Protein AF-A0A842QST0-F1 (afdb_monomer_lite)

Sequence (107 aa):
MSEDIKFPHAVVVNRNLLAILMDALVENGTLSEETRDKIIDEALSIEAKENALNMSSGEDFVKEVFNKGDQLGLTASAPPAKPVCPGCGVEVKLDQKFCTNCGQKLI

pLDDT: mean 77.37, std 15.83, range [39.38, 96.5]

Radius of gyration: 22.51 Å; chains: 1; bounding box: 54×27×58 Å

Secondary structure (DSSP, 8-state):
------HHHHHHHHHHHHHHHHHHHHHTTSS-HHHHHHHHHHHHH----TTTT--SSHHHHHHHHHHHHHHTTTT-PPPP---B-TTT--B--TT-SB-TTT--B--

Structure (mmCIF, N/CA/C/O backbone):
data_AF-A0A842QST0-F1
#
_entry.id   AF-A0A842QST0-F1
#
loop_
_atom_site.group_PDB
_atom_site.id
_atom_site.type_symbol
_atom_site.label_atom_id
_atom_site.label_alt_id
_atom_site.label_comp_id
_atom_site.label_asym_id
_atom_site.label_entity_id
_atom_site.label_seq_id
_atom_site.pdbx_PDB_ins_code
_atom_site.Cartn_x
_atom_site.Cartn_y
_atom_site.Cartn_z
_atom_site.occupancy
_atom_site.B_iso_or_equiv
_atom_site.auth_seq_id
_atom_site.auth_comp_id
_atom_site.auth_asym_id
_atom_site.auth_atom_id
_atom_site.pdbx_PDB_model_num
ATOM 1 N N . MET A 1 1 ? 2.203 8.681 -35.179 1.00 39.38 1 MET A N 1
ATOM 2 C CA . MET A 1 1 ? 3.629 8.730 -34.807 1.00 39.38 1 MET A CA 1
ATOM 3 C C . MET A 1 1 ? 3.659 8.903 -33.302 1.00 39.38 1 MET A C 1
ATOM 5 O O . MET A 1 1 ? 3.489 10.013 -32.826 1.00 39.38 1 MET A O 1
ATOM 9 N N . SER A 1 2 ? 3.660 7.793 -32.567 1.00 44.50 2 SER A N 1
ATOM 10 C CA . SER A 1 2 ? 3.725 7.789 -31.105 1.00 44.50 2 SER A CA 1
ATOM 11 C C . SER A 1 2 ? 5.162 8.101 -30.719 1.00 44.50 2 SER A C 1
ATOM 13 O O . SER A 1 2 ? 6.046 7.294 -30.987 1.00 44.50 2 SER A O 1
ATOM 15 N N . GLU A 1 3 ? 5.393 9.304 -30.205 1.00 48.00 3 GLU A N 1
ATOM 16 C CA . GLU A 1 3 ? 6.716 9.749 -29.785 1.00 48.00 3 GLU A CA 1
ATOM 17 C C . GLU A 1 3 ? 7.230 8.825 -28.682 1.00 48.00 3 GLU A C 1
ATOM 19 O O . GLU A 1 3 ? 6.627 8.707 -27.614 1.00 48.00 3 GLU A O 1
ATOM 24 N N . ASP A 1 4 ? 8.332 8.143 -28.986 1.00 49.31 4 ASP A N 1
ATOM 25 C CA . ASP A 1 4 ? 9.106 7.340 -28.057 1.00 49.31 4 ASP A CA 1
ATOM 26 C C . ASP A 1 4 ? 9.443 8.190 -26.828 1.00 49.31 4 ASP A C 1
ATOM 28 O O . ASP A 1 4 ? 10.334 9.048 -26.858 1.00 49.31 4 ASP A O 1
ATOM 32 N N . ILE A 1 5 ? 8.708 7.968 -25.735 1.00 47.53 5 ILE A N 1
ATOM 33 C CA . ILE A 1 5 ? 9.035 8.517 -24.422 1.00 47.53 5 ILE A CA 1
ATOM 34 C C . ILE A 1 5 ? 10.401 7.938 -24.072 1.00 47.53 5 ILE A C 1
ATOM 36 O O . ILE A 1 5 ? 10.527 6.787 -23.658 1.00 47.53 5 ILE A O 1
ATOM 40 N N . LYS A 1 6 ? 11.445 8.734 -24.314 1.00 47.38 6 LYS A N 1
ATOM 41 C CA . LYS A 1 6 ? 12.834 8.372 -24.051 1.00 47.38 6 LYS A CA 1
ATOM 42 C C . LYS A 1 6 ? 12.916 7.899 -22.603 1.00 47.38 6 LYS A C 1
ATOM 44 O O . LYS A 1 6 ? 12.756 8.705 -21.690 1.00 47.38 6 LYS A O 1
ATOM 49 N N . PHE A 1 7 ? 13.191 6.607 -22.428 1.00 51.28 7 PHE A N 1
ATOM 50 C CA . PHE A 1 7 ? 13.492 5.8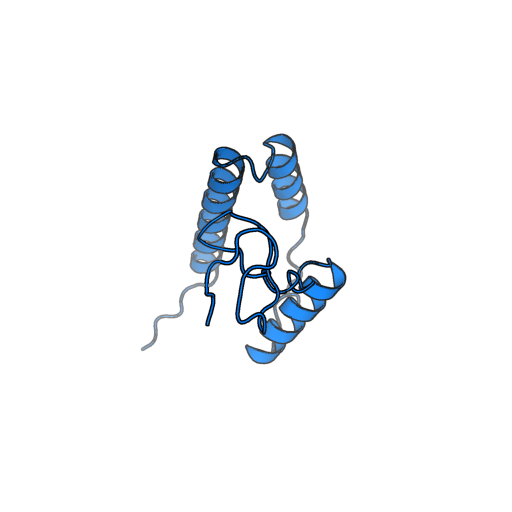99 -21.177 1.00 51.28 7 PHE A CA 1
ATOM 51 C C . PHE A 1 7 ? 14.035 6.782 -20.026 1.00 51.28 7 PHE A C 1
ATOM 53 O O . PHE A 1 7 ? 13.498 6.700 -18.921 1.00 51.28 7 PHE A O 1
ATOM 60 N N . PRO A 1 8 ? 15.022 7.682 -20.239 1.00 55.19 8 PRO A N 1
ATOM 61 C CA . PRO A 1 8 ? 15.511 8.582 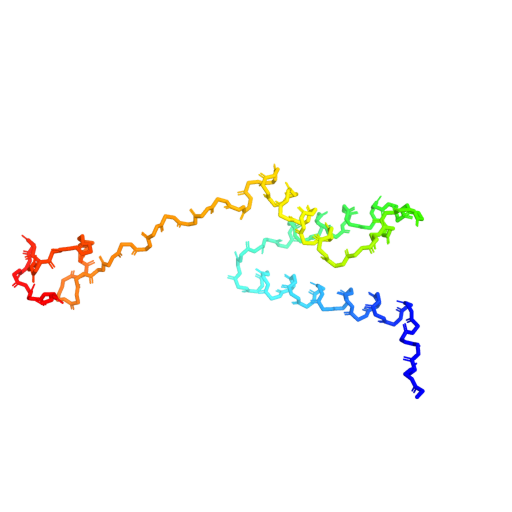-19.190 1.00 55.19 8 PRO A CA 1
ATOM 62 C C . PRO A 1 8 ? 14.457 9.509 -18.563 1.00 55.19 8 PRO A C 1
ATOM 64 O O . PRO A 1 8 ? 14.524 9.759 -17.365 1.00 55.19 8 PRO A O 1
ATOM 67 N N . HIS A 1 9 ? 13.473 10.015 -19.312 1.00 51.62 9 HIS A N 1
ATOM 68 C CA . HIS A 1 9 ? 12.482 10.946 -18.761 1.00 51.62 9 HIS A CA 1
ATOM 69 C C . HIS A 1 9 ? 11.481 10.237 -17.839 1.00 51.62 9 HIS A C 1
ATOM 71 O O . HIS A 1 9 ? 11.213 10.721 -16.745 1.00 51.62 9 HIS A O 1
ATOM 77 N N . ALA A 1 10 ? 10.999 9.052 -18.227 1.00 56.81 10 ALA A N 1
ATOM 78 C CA . ALA A 1 10 ? 10.110 8.244 -17.389 1.00 56.81 10 ALA A CA 1
ATOM 79 C C . ALA A 1 10 ? 10.799 7.802 -16.086 1.00 56.81 10 ALA A C 1
ATOM 81 O O . ALA A 1 10 ? 10.200 7.866 -15.016 1.00 56.81 10 ALA A O 1
ATOM 82 N N . VAL A 1 11 ? 12.083 7.433 -16.151 1.00 63.09 11 VAL A N 1
ATOM 83 C CA . VAL A 1 11 ? 12.878 7.084 -14.961 1.00 63.09 11 VAL A CA 1
ATOM 84 C C . VAL A 1 11 ? 13.047 8.285 -14.025 1.00 63.09 11 VAL A C 1
ATOM 86 O O . VAL A 1 11 ? 12.885 8.140 -12.814 1.00 63.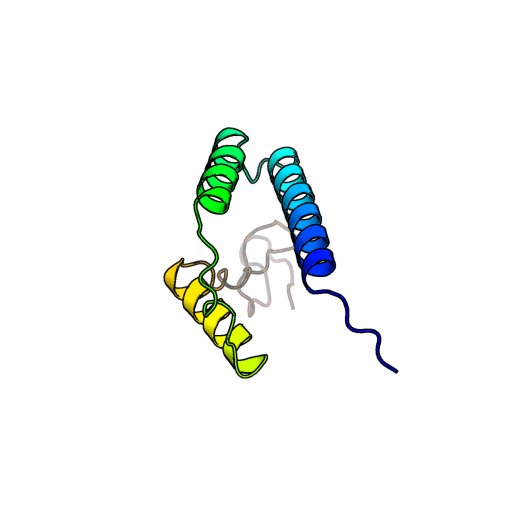09 11 VAL A O 1
ATOM 89 N N . VAL A 1 12 ? 13.330 9.476 -14.563 1.00 60.09 12 VAL A N 1
ATOM 90 C CA . VAL A 1 12 ? 13.469 10.708 -13.766 1.00 60.09 12 VAL A CA 1
ATOM 91 C C . VAL A 1 12 ? 12.140 11.112 -13.124 1.00 60.09 12 VAL A C 1
ATOM 93 O O . VAL A 1 12 ? 12.108 11.422 -11.935 1.00 60.09 12 VAL A O 1
ATOM 96 N N . VAL A 1 13 ? 11.034 11.058 -13.871 1.00 63.91 13 VAL A N 1
ATOM 97 C CA . VAL A 1 13 ? 9.694 11.366 -13.344 1.00 63.91 13 VAL A CA 1
ATOM 98 C C . VAL A 1 13 ? 9.302 10.380 -12.242 1.00 63.91 13 VAL A C 1
ATOM 100 O O . VAL A 1 13 ? 8.849 10.808 -11.183 1.00 63.91 13 VAL A O 1
ATOM 103 N N . ASN A 1 14 ? 9.553 9.083 -12.438 1.00 74.69 14 ASN A N 1
ATOM 104 C CA . ASN A 1 14 ? 9.262 8.064 -11.431 1.00 74.69 14 ASN A CA 1
ATOM 105 C C . ASN A 1 14 ? 10.096 8.260 -10.158 1.00 74.69 14 ASN A C 1
ATOM 107 O O . ASN A 1 14 ? 9.566 8.115 -9.060 1.00 74.69 14 ASN A O 1
ATOM 111 N N . ARG A 1 15 ? 11.372 8.657 -10.277 1.00 76.81 15 ARG A N 1
ATOM 112 C CA . ARG A 1 15 ? 12.209 8.999 -9.113 1.00 76.81 15 ARG A CA 1
ATOM 113 C C . ARG A 1 15 ? 11.661 10.195 -8.335 1.00 76.81 15 ARG A C 1
ATOM 115 O O . ARG A 1 15 ? 11.567 10.120 -7.115 1.00 76.81 15 ARG A O 1
ATOM 122 N N . ASN A 1 16 ? 11.264 11.263 -9.026 1.00 76.56 16 ASN A N 1
ATOM 123 C CA . ASN A 1 16 ? 10.705 12.450 -8.373 1.00 76.56 16 ASN A CA 1
ATOM 124 C C . ASN A 1 16 ? 9.385 12.137 -7.660 1.00 76.56 16 ASN A C 1
ATOM 126 O O . ASN A 1 16 ? 9.163 12.599 -6.545 1.00 76.56 16 ASN A O 1
ATOM 130 N N . LEU A 1 17 ? 8.522 11.327 -8.281 1.00 83.81 17 LEU A N 1
ATOM 131 C CA . LEU A 1 17 ? 7.245 10.939 -7.689 1.00 83.81 17 LEU A CA 1
ATOM 132 C C . LEU A 1 17 ? 7.437 10.093 -6.422 1.00 83.81 17 LEU A C 1
ATOM 134 O O . LEU A 1 17 ? 6.743 10.305 -5.431 1.00 83.81 17 LEU A O 1
ATOM 138 N N . LEU A 1 18 ? 8.403 9.169 -6.441 1.00 86.38 18 LEU A N 1
ATOM 139 C CA . LEU A 1 18 ? 8.757 8.367 -5.271 1.00 86.38 18 LEU A CA 1
ATOM 140 C C . LEU A 1 18 ? 9.318 9.230 -4.136 1.00 86.38 18 LEU A C 1
ATOM 142 O O . LEU A 1 18 ? 8.918 9.028 -2.996 1.00 86.38 18 LEU A O 1
ATOM 146 N N . ALA A 1 19 ? 10.170 10.216 -4.434 1.00 84.38 19 ALA A N 1
ATOM 147 C CA . ALA A 1 19 ? 10.680 11.143 -3.421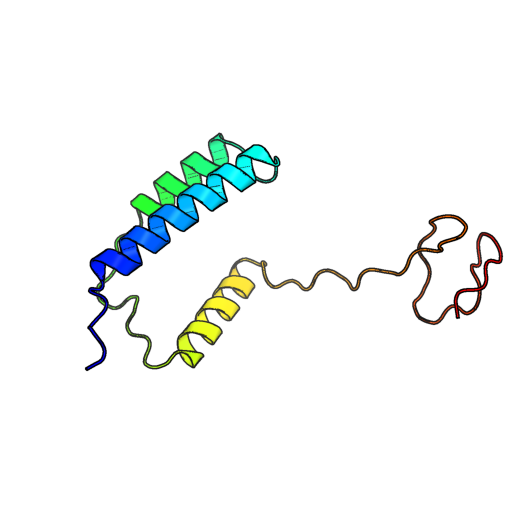 1.00 84.38 19 ALA A CA 1
ATOM 148 C C . ALA A 1 19 ? 9.543 11.921 -2.733 1.00 84.38 19 ALA A C 1
ATOM 150 O O . ALA A 1 19 ? 9.450 11.915 -1.510 1.00 84.38 19 ALA A O 1
ATOM 151 N N . ILE A 1 20 ? 8.615 12.485 -3.517 1.00 88.88 20 ILE A N 1
ATOM 152 C CA . ILE A 1 20 ? 7.441 13.205 -2.991 1.00 88.88 20 ILE A CA 1
ATOM 153 C C . ILE A 1 20 ? 6.578 12.291 -2.110 1.00 88.88 20 ILE A C 1
ATOM 155 O O . ILE A 1 20 ? 6.109 12.706 -1.052 1.00 88.88 20 ILE A O 1
ATOM 159 N N . LEU A 1 21 ? 6.363 11.041 -2.532 1.00 90.00 21 LEU A N 1
ATOM 160 C CA . LEU A 1 21 ? 5.614 10.069 -1.739 1.00 90.00 21 LEU A CA 1
ATOM 161 C C . LEU A 1 21 ? 6.314 9.774 -0.407 1.00 90.00 21 LEU A C 1
ATOM 163 O O . LEU A 1 21 ? 5.652 9.734 0.626 1.00 90.00 21 LEU A O 1
ATOM 167 N N . MET A 1 22 ? 7.633 9.568 -0.420 1.00 89.75 22 MET A N 1
ATOM 168 C CA . MET A 1 22 ? 8.401 9.300 0.797 1.00 89.75 22 MET A CA 1
ATOM 169 C C . MET A 1 22 ? 8.332 10.470 1.780 1.00 89.75 22 MET A C 1
ATOM 171 O O . MET A 1 22 ? 8.125 10.231 2.968 1.00 89.75 22 MET A O 1
ATOM 175 N N . ASP A 1 23 ? 8.423 11.709 1.296 1.00 91.38 23 ASP A N 1
ATOM 176 C CA . ASP A 1 23 ? 8.275 12.902 2.134 1.00 91.38 23 ASP A CA 1
ATOM 177 C C . ASP A 1 23 ? 6.872 12.983 2.753 1.00 91.38 23 ASP A C 1
ATOM 179 O O . ASP A 1 23 ? 6.741 13.148 3.965 1.00 91.38 23 ASP A O 1
ATOM 183 N N . ALA A 1 24 ? 5.816 12.740 1.969 1.00 92.19 24 ALA A N 1
ATOM 184 C CA . ALA A 1 24 ? 4.441 12.728 2.477 1.00 92.19 24 ALA A CA 1
ATOM 185 C C . ALA A 1 24 ? 4.197 11.637 3.543 1.00 92.19 24 ALA A C 1
ATOM 187 O O . ALA A 1 24 ? 3.423 11.837 4.483 1.00 92.19 24 ALA A O 1
ATOM 188 N N . LEU A 1 25 ? 4.851 10.475 3.417 1.00 91.19 25 LEU A N 1
ATOM 189 C CA . LEU A 1 25 ? 4.795 9.403 4.419 1.00 91.19 25 LEU A CA 1
ATOM 190 C C . LEU A 1 25 ? 5.554 9.753 5.705 1.00 91.19 25 LEU A C 1
ATOM 192 O O . LEU A 1 25 ? 5.193 9.262 6.774 1.00 91.19 25 LEU A O 1
ATOM 196 N N . VAL A 1 26 ? 6.589 10.590 5.623 1.00 92.56 26 VAL A N 1
ATOM 197 C CA . VAL A 1 26 ? 7.258 11.130 6.812 1.00 92.56 26 VAL A CA 1
ATOM 198 C C . VAL A 1 26 ? 6.374 12.171 7.492 1.00 92.56 26 VAL A C 1
ATOM 200 O O . VAL A 1 26 ? 6.149 12.094 8.698 1.00 92.56 26 VAL A O 1
ATOM 203 N N . GLU A 1 27 ? 5.802 13.098 6.722 1.00 93.81 27 GLU A N 1
ATOM 204 C CA . GLU A 1 27 ? 4.925 14.153 7.242 1.00 93.81 27 GLU A CA 1
ATOM 205 C C . GLU A 1 27 ? 3.691 13.601 7.969 1.00 93.81 27 GLU A C 1
ATOM 207 O O . GLU A 1 27 ? 3.275 14.148 8.990 1.00 93.81 27 GLU A O 1
ATOM 212 N N . ASN A 1 28 ? 3.111 12.500 7.479 1.00 92.56 28 ASN A N 1
ATOM 213 C CA . ASN A 1 28 ? 1.953 11.865 8.115 1.00 92.56 28 ASN A CA 1
ATOM 214 C C . ASN A 1 28 ? 2.319 10.886 9.253 1.00 92.56 28 ASN A C 1
ATOM 216 O O . ASN A 1 28 ? 1.424 10.292 9.856 1.00 92.56 28 ASN A O 1
ATOM 220 N N . GLY A 1 29 ? 3.615 10.713 9.544 1.00 87.81 29 GLY A N 1
ATOM 221 C CA . GLY A 1 29 ? 4.130 9.854 10.612 1.00 87.81 29 GLY A CA 1
ATOM 222 C C . GLY A 1 29 ? 4.146 8.352 10.305 1.00 87.81 29 GLY A C 1
ATOM 223 O O . GLY A 1 29 ? 4.441 7.563 11.202 1.00 87.81 29 GLY A O 1
ATOM 224 N N . THR A 1 30 ? 3.846 7.933 9.072 1.00 91.25 30 THR A N 1
ATOM 225 C CA . THR A 1 30 ? 3.914 6.517 8.658 1.00 91.25 30 THR A CA 1
ATOM 226 C C . THR A 1 30 ? 5.359 6.028 8.558 1.00 91.25 30 THR A C 1
ATOM 228 O O . THR A 1 30 ? 5.637 4.859 8.823 1.00 91.25 30 THR A O 1
ATOM 231 N N . LEU A 1 31 ? 6.287 6.913 8.186 1.00 91.00 31 LEU A N 1
ATOM 232 C CA . LEU A 1 31 ? 7.707 6.617 8.014 1.00 91.00 31 LEU A CA 1
ATOM 233 C C . LEU A 1 31 ? 8.552 7.552 8.891 1.00 91.00 31 LEU A C 1
ATOM 235 O O . LEU A 1 31 ? 8.295 8.748 8.942 1.00 91.00 31 LEU A O 1
ATOM 239 N N . SER A 1 32 ? 9.581 7.041 9.573 1.00 93.25 32 SER A N 1
ATOM 240 C CA . SER A 1 32 ? 10.543 7.918 10.259 1.00 93.25 32 SER A CA 1
ATOM 241 C C . SER A 1 32 ? 11.581 8.467 9.278 1.00 93.25 32 SER A C 1
ATOM 243 O O . SER A 1 32 ? 11.920 7.797 8.301 1.00 93.25 32 SER A O 1
ATOM 245 N N . GLU A 1 33 ? 12.142 9.647 9.564 1.00 91.94 33 GLU A N 1
ATOM 246 C CA . GLU A 1 33 ? 13.229 10.233 8.759 1.00 91.94 33 GLU A CA 1
ATOM 247 C C . GLU A 1 33 ? 14.418 9.270 8.611 1.00 91.94 33 GLU A C 1
ATOM 249 O O . GLU A 1 33 ? 14.905 9.054 7.507 1.00 91.94 33 GLU A O 1
ATOM 254 N N . GLU A 1 34 ? 14.809 8.594 9.697 1.00 91.69 34 GLU A N 1
ATOM 255 C CA . GLU A 1 34 ? 15.884 7.593 9.674 1.00 91.69 34 GLU A CA 1
ATOM 256 C C . GLU A 1 34 ? 15.559 6.412 8.741 1.00 91.69 34 GLU A C 1
ATOM 258 O O . GLU A 1 34 ? 16.437 5.888 8.057 1.00 91.69 34 GLU A O 1
ATOM 263 N N . THR A 1 35 ? 14.294 5.979 8.696 1.00 88.94 35 THR A N 1
ATOM 264 C CA . THR A 1 35 ? 13.873 4.871 7.824 1.00 88.94 35 THR A CA 1
ATOM 265 C C . THR A 1 35 ? 13.826 5.312 6.365 1.00 88.94 35 THR A C 1
ATOM 267 O O . THR A 1 35 ? 14.266 4.561 5.498 1.00 88.94 35 THR A O 1
ATOM 270 N N . ARG A 1 36 ? 13.354 6.535 6.082 1.00 90.38 36 ARG A N 1
ATOM 271 C CA . ARG A 1 36 ? 13.413 7.134 4.739 1.00 90.38 36 ARG A CA 1
ATOM 272 C C . ARG A 1 36 ? 14.847 7.138 4.218 1.00 90.38 36 ARG A C 1
ATOM 274 O O . ARG A 1 36 ? 15.085 6.656 3.113 1.00 90.38 36 ARG A O 1
ATOM 281 N N . ASP A 1 37 ? 15.786 7.634 5.017 1.00 89.94 37 ASP A N 1
ATOM 282 C CA . ASP A 1 37 ? 17.180 7.785 4.599 1.00 89.94 37 ASP A CA 1
ATOM 283 C C . ASP A 1 37 ? 17.839 6.418 4.340 1.00 89.94 37 ASP A C 1
ATOM 285 O O . ASP A 1 37 ? 18.534 6.253 3.338 1.00 89.94 37 ASP A O 1
ATOM 289 N N . LYS A 1 38 ? 17.534 5.400 5.162 1.00 88.50 38 LYS A N 1
ATOM 290 C CA . LYS A 1 38 ? 17.963 4.007 4.920 1.00 88.50 38 LYS A CA 1
ATOM 291 C C . LYS A 1 38 ? 17.404 3.432 3.618 1.00 88.50 38 LYS A C 1
ATOM 293 O O . LYS A 1 38 ? 18.149 2.807 2.872 1.00 88.50 38 LYS A O 1
ATOM 298 N N . ILE A 1 39 ? 16.117 3.649 3.331 1.00 85.69 39 ILE A N 1
ATOM 299 C CA . ILE A 1 39 ? 15.492 3.171 2.085 1.00 85.69 39 ILE A CA 1
ATOM 300 C C . ILE A 1 39 ? 16.147 3.835 0.866 1.00 85.69 39 ILE A C 1
ATOM 302 O O . ILE A 1 39 ? 16.373 3.168 -0.142 1.00 85.69 39 ILE A O 1
ATOM 306 N N . ILE A 1 40 ? 16.464 5.133 0.942 1.00 84.56 40 ILE A N 1
ATOM 307 C CA . ILE A 1 40 ? 17.143 5.852 -0.145 1.00 84.56 40 ILE A CA 1
ATOM 308 C C . ILE A 1 40 ? 18.553 5.290 -0.369 1.00 84.56 40 ILE A C 1
ATOM 310 O O . ILE A 1 40 ? 18.919 5.028 -1.514 1.00 84.56 40 ILE A O 1
ATOM 314 N N . ASP A 1 41 ? 19.326 5.084 0.698 1.00 83.56 41 ASP A N 1
ATOM 315 C CA . ASP A 1 41 ? 20.687 4.536 0.624 1.00 83.56 41 ASP A CA 1
ATOM 316 C C . ASP A 1 41 ? 20.709 3.117 0.030 1.00 83.56 41 ASP A C 1
ATOM 318 O O . ASP A 1 41 ? 21.476 2.821 -0.895 1.00 83.56 41 ASP A O 1
ATOM 322 N N . GLU A 1 42 ? 19.786 2.259 0.475 1.00 83.06 42 GLU A N 1
ATOM 323 C CA . GLU A 1 42 ? 19.600 0.923 -0.087 1.00 83.06 42 GLU A CA 1
ATOM 324 C C . GLU A 1 42 ? 19.203 0.995 -1.569 1.00 83.06 42 GLU A C 1
ATOM 326 O O . GLU A 1 42 ? 19.800 0.312 -2.399 1.00 83.06 42 GLU A O 1
ATOM 331 N N . ALA A 1 43 ? 18.268 1.878 -1.941 1.00 79.00 43 ALA A N 1
ATOM 332 C CA . ALA A 1 43 ? 17.831 2.041 -3.326 1.00 79.00 43 ALA A CA 1
ATOM 333 C C . ALA A 1 43 ? 18.941 2.551 -4.262 1.00 79.00 43 ALA A C 1
ATOM 335 O O . ALA A 1 43 ? 19.000 2.138 -5.422 1.00 79.00 43 ALA A O 1
ATOM 336 N N . LEU A 1 44 ? 19.825 3.433 -3.785 1.00 78.62 44 LEU A N 1
ATOM 337 C CA . LEU A 1 44 ? 20.983 3.916 -4.548 1.00 78.62 44 LEU A CA 1
ATOM 338 C C . LEU A 1 44 ? 22.063 2.841 -4.717 1.00 78.62 44 LEU A C 1
ATOM 340 O O . LEU A 1 44 ? 22.793 2.870 -5.708 1.00 78.62 44 LEU A O 1
ATOM 344 N N . SER A 1 45 ? 22.132 1.893 -3.784 1.00 76.19 45 SER A N 1
ATOM 345 C CA . SER A 1 45 ? 23.071 0.767 -3.807 1.00 76.19 45 SER A CA 1
ATOM 346 C C . SER A 1 45 ? 22.623 -0.380 -4.722 1.00 76.19 45 SER A C 1
ATOM 348 O O . SER A 1 45 ? 23.398 -1.299 -4.993 1.00 76.19 45 SER A O 1
ATOM 350 N N . ILE A 1 46 ? 21.384 -0.349 -5.224 1.00 73.75 46 ILE A N 1
ATOM 351 C CA . ILE A 1 46 ? 20.886 -1.337 -6.183 1.00 73.75 46 ILE A CA 1
ATOM 352 C C . ILE A 1 46 ? 21.420 -1.006 -7.579 1.00 73.75 46 ILE A C 1
ATOM 354 O O . ILE A 1 46 ? 20.958 -0.085 -8.254 1.00 73.75 46 ILE A O 1
ATOM 358 N N . GLU A 1 47 ? 22.364 -1.817 -8.054 1.00 60.00 47 GLU A N 1
ATOM 359 C CA . GLU A 1 47 ? 22.800 -1.773 -9.447 1.00 60.00 47 GLU A CA 1
ATOM 360 C C . GLU A 1 47 ? 21.682 -2.274 -10.373 1.00 60.00 47 GLU A C 1
ATOM 362 O O . GLU A 1 47 ? 21.194 -3.405 -10.258 1.00 60.00 47 GLU A O 1
ATOM 367 N N . ALA A 1 48 ? 21.279 -1.430 -11.325 1.00 55.84 48 ALA A N 1
ATOM 368 C CA . ALA A 1 48 ? 20.338 -1.808 -12.367 1.00 55.84 48 ALA A CA 1
ATOM 369 C C . ALA A 1 48 ? 21.006 -2.824 -13.305 1.00 55.84 48 ALA A C 1
ATOM 371 O O . ALA A 1 48 ? 21.794 -2.463 -14.177 1.00 55.84 48 ALA A O 1
ATOM 372 N N . LYS A 1 49 ? 20.707 -4.113 -13.128 1.00 56.38 49 LYS A N 1
ATOM 373 C CA . LYS A 1 49 ? 21.153 -5.147 -14.070 1.00 56.38 49 LYS A CA 1
ATOM 374 C C . LYS A 1 49 ? 20.437 -4.916 -15.405 1.00 56.38 49 LYS A C 1
ATOM 376 O O . LYS A 1 49 ? 19.214 -4.821 -15.416 1.00 56.38 49 LYS A O 1
ATOM 381 N N . GLU A 1 50 ? 21.172 -4.875 -16.518 1.00 50.00 50 GLU A N 1
ATOM 382 C CA . GLU A 1 50 ? 20.643 -4.656 -17.885 1.00 50.00 50 GLU A CA 1
ATOM 383 C C . GLU A 1 50 ? 19.448 -5.565 -18.243 1.00 50.00 50 GLU A C 1
ATOM 385 O O . GLU A 1 50 ? 18.564 -5.161 -18.993 1.00 50.00 50 GLU A O 1
ATOM 390 N N . ASN A 1 51 ? 19.366 -6.757 -17.641 1.00 51.03 51 ASN A N 1
ATOM 391 C CA . ASN A 1 51 ? 18.279 -7.718 -17.851 1.00 51.03 51 ASN A CA 1
ATOM 392 C C . ASN A 1 51 ? 17.172 -7.691 -16.779 1.00 51.03 51 ASN A C 1
ATOM 394 O O . ASN A 1 51 ? 16.258 -8.507 -16.847 1.00 51.03 51 ASN A O 1
ATOM 398 N N . ALA A 1 52 ? 17.218 -6.789 -15.792 1.00 49.69 52 ALA A N 1
ATOM 399 C CA . ALA A 1 52 ? 16.219 -6.724 -14.716 1.00 49.69 52 ALA A CA 1
ATOM 400 C C . ALA A 1 52 ? 14.842 -6.216 -15.181 1.00 49.69 52 ALA A C 1
ATOM 402 O O . ALA A 1 52 ? 13.867 -6.347 -14.453 1.00 49.69 52 ALA A O 1
ATOM 403 N N . LEU A 1 53 ? 14.758 -5.645 -16.386 1.00 49.50 53 LEU A N 1
ATOM 404 C CA . LEU A 1 53 ? 13.513 -5.182 -17.006 1.00 49.50 53 LEU A CA 1
ATOM 405 C C . LEU A 1 53 ? 13.250 -5.870 -18.355 1.00 49.50 53 LEU A C 1
ATOM 407 O O . LEU A 1 53 ? 12.548 -5.316 -19.198 1.00 49.50 53 LEU A O 1
ATOM 411 N N . ASN A 1 54 ? 13.790 -7.073 -18.588 1.00 49.56 54 ASN A N 1
ATOM 412 C CA . ASN A 1 54 ? 13.297 -7.895 -19.692 1.00 49.56 54 ASN A CA 1
ATOM 413 C C . ASN A 1 54 ? 12.025 -8.616 -19.242 1.00 49.56 54 ASN A C 1
ATOM 415 O O . ASN A 1 54 ? 12.061 -9.778 -18.842 1.00 49.56 54 ASN A O 1
ATOM 419 N N . MET A 1 55 ? 10.905 -7.901 -19.274 1.00 52.41 55 MET A N 1
ATOM 420 C CA . MET A 1 55 ? 9.598 -8.502 -19.059 1.00 52.41 55 MET A CA 1
ATOM 421 C C . MET A 1 55 ? 8.878 -8.553 -20.396 1.00 52.41 55 MET A C 1
ATOM 423 O O . MET A 1 55 ? 8.536 -7.527 -20.980 1.00 52.41 55 MET A O 1
ATOM 427 N N . SER A 1 56 ? 8.676 -9.772 -20.888 1.00 55.91 56 SER A N 1
ATOM 428 C CA . SER A 1 56 ? 8.039 -10.085 -22.168 1.00 55.91 56 SER A CA 1
ATOM 429 C C . SER A 1 56 ? 6.605 -9.565 -22.295 1.00 55.91 56 SER A C 1
ATOM 431 O O . SER A 1 56 ? 6.084 -9.497 -23.408 1.00 55.91 56 SER A O 1
ATOM 433 N N . SER A 1 57 ? 5.953 -9.200 -21.184 1.00 65.62 57 SER A N 1
ATOM 434 C CA . SER A 1 57 ? 4.594 -8.661 -21.165 1.00 65.62 57 SER A CA 1
ATOM 435 C C . SER A 1 57 ? 4.257 -7.944 -19.846 1.00 65.62 57 SER A C 1
ATOM 437 O O . SER A 1 57 ? 4.873 -8.192 -18.808 1.00 65.62 57 SER A O 1
ATOM 439 N N . GLY A 1 58 ? 3.227 -7.088 -19.862 1.00 67.06 58 GLY A N 1
ATOM 440 C CA . GLY A 1 58 ? 2.691 -6.460 -18.645 1.00 67.06 58 GLY A CA 1
ATOM 441 C C . GLY A 1 58 ? 2.085 -7.459 -17.648 1.00 67.06 58 GLY A C 1
ATOM 442 O O . GLY A 1 58 ? 2.062 -7.185 -16.452 1.00 67.06 58 GLY A O 1
ATOM 443 N N . GLU A 1 59 ? 1.647 -8.635 -18.106 1.00 73.12 59 GLU A N 1
ATOM 444 C CA . GLU A 1 59 ? 1.148 -9.696 -17.221 1.00 73.12 59 GLU A CA 1
ATOM 445 C C . GLU A 1 59 ? 2.260 -10.304 -16.368 1.00 73.12 59 GLU A C 1
ATOM 447 O O . GLU A 1 59 ? 2.047 -10.596 -15.190 1.00 73.12 59 GLU A O 1
ATOM 452 N N . ASP A 1 60 ? 3.448 -10.479 -16.947 1.00 70.94 60 ASP A N 1
ATOM 453 C CA . ASP A 1 60 ? 4.602 -11.009 -16.224 1.00 70.94 60 ASP A CA 1
ATOM 454 C C . ASP A 1 60 ? 5.031 -10.027 -15.130 1.00 70.94 60 ASP A C 1
ATOM 456 O O . ASP A 1 60 ? 5.289 -10.446 -14.002 1.00 70.94 60 ASP A O 1
ATOM 460 N N . PHE A 1 61 ? 5.008 -8.719 -15.426 1.00 73.38 61 PHE A N 1
ATOM 461 C CA . PHE A 1 61 ? 5.291 -7.662 -14.447 1.00 73.38 61 PHE A CA 1
ATOM 462 C C . PHE A 1 61 ? 4.328 -7.712 -13.270 1.00 73.38 61 PHE A C 1
ATOM 464 O O . PHE A 1 61 ? 4.752 -7.717 -12.116 1.00 73.38 61 PHE A O 1
ATOM 471 N N . VAL A 1 62 ? 3.031 -7.824 -13.553 1.00 77.75 62 VAL A N 1
ATOM 472 C CA . VAL A 1 62 ? 2.012 -7.942 -12.509 1.00 77.75 62 VAL A CA 1
ATOM 473 C C . VAL A 1 62 ? 2.271 -9.177 -11.638 1.00 77.75 62 VAL A C 1
ATOM 475 O O . VAL A 1 62 ? 2.294 -9.058 -10.414 1.00 77.75 62 VAL A O 1
ATOM 478 N N . LYS A 1 63 ? 2.536 -10.346 -12.236 1.00 79.56 63 LYS A N 1
ATOM 479 C CA . LYS A 1 63 ? 2.835 -11.580 -11.487 1.00 79.56 63 LYS A CA 1
ATOM 480 C C . LYS A 1 63 ? 4.081 -11.442 -10.614 1.00 79.56 63 LYS A C 1
ATOM 482 O O . LYS A 1 63 ? 4.066 -11.883 -9.469 1.00 79.56 63 LYS A O 1
ATOM 487 N N . GLU A 1 64 ? 5.148 -10.839 -11.129 1.00 78.19 64 GLU A N 1
ATOM 488 C CA . GLU A 1 64 ? 6.383 -10.646 -10.369 1.00 78.19 64 GLU A CA 1
ATOM 489 C C . GLU A 1 64 ? 6.185 -9.686 -9.191 1.00 78.19 64 GLU A C 1
ATOM 491 O O . GLU A 1 64 ? 6.618 -9.990 -8.079 1.00 78.19 64 GLU A O 1
ATOM 496 N N . VAL A 1 65 ? 5.466 -8.577 -9.398 1.00 81.31 65 VAL A N 1
ATOM 497 C CA . VAL A 1 65 ? 5.121 -7.627 -8.330 1.00 81.31 65 VAL A CA 1
ATOM 498 C C . VAL A 1 65 ? 4.315 -8.311 -7.228 1.00 81.31 65 VAL A C 1
ATOM 500 O O . VAL A 1 65 ? 4.648 -8.151 -6.055 1.00 81.31 65 VAL A O 1
ATOM 503 N N . PHE A 1 66 ? 3.302 -9.108 -7.581 1.00 80.62 66 PHE A N 1
ATOM 504 C CA . PHE A 1 66 ? 2.509 -9.846 -6.595 1.00 80.62 66 PHE A CA 1
ATOM 505 C C . PHE A 1 66 ? 3.339 -10.889 -5.847 1.00 80.62 66 PHE A C 1
ATOM 507 O O . PHE A 1 66 ? 3.328 -10.891 -4.621 1.00 80.62 66 PHE A O 1
ATOM 514 N N . ASN A 1 67 ? 4.134 -11.698 -6.553 1.00 82.12 67 ASN A N 1
ATOM 515 C CA . ASN A 1 67 ? 5.017 -12.681 -5.920 1.00 82.12 67 ASN A CA 1
ATOM 516 C C . ASN A 1 67 ? 6.008 -12.021 -4.953 1.00 82.12 67 ASN A C 1
ATOM 518 O O . ASN A 1 67 ? 6.299 -12.558 -3.885 1.00 82.12 67 ASN A O 1
ATOM 522 N N . LYS A 1 68 ? 6.541 -10.850 -5.313 1.00 78.88 68 LYS A N 1
ATOM 523 C CA . LYS A 1 68 ? 7.456 -10.104 -4.449 1.00 78.88 68 LYS A CA 1
ATOM 524 C C . LYS A 1 68 ? 6.726 -9.480 -3.262 1.00 78.88 68 LYS A C 1
ATOM 526 O O . LYS A 1 68 ? 7.246 -9.512 -2.152 1.00 78.88 68 LYS A O 1
ATOM 531 N N . GLY A 1 69 ? 5.507 -8.987 -3.472 1.00 76.50 69 GLY A N 1
ATOM 532 C CA . GLY A 1 69 ? 4.607 -8.571 -2.400 1.00 76.50 69 GLY A CA 1
ATOM 533 C C . GLY A 1 69 ? 4.328 -9.701 -1.402 1.00 76.50 69 GLY A C 1
ATOM 534 O O . GLY A 1 69 ? 4.432 -9.470 -0.200 1.00 76.50 69 GLY A O 1
ATOM 535 N N . ASP A 1 70 ? 4.059 -10.918 -1.886 1.00 79.75 70 ASP A N 1
ATOM 536 C CA . ASP A 1 70 ? 3.861 -12.119 -1.063 1.00 79.75 70 ASP A CA 1
ATOM 537 C C . ASP A 1 70 ? 5.116 -12.461 -0.250 1.00 79.75 70 ASP A C 1
ATOM 539 O O . ASP A 1 70 ? 5.036 -12.659 0.962 1.00 79.75 70 ASP A O 1
ATOM 543 N N . GLN A 1 71 ? 6.291 -12.477 -0.891 1.00 72.88 71 GLN A N 1
ATOM 544 C CA . GLN A 1 71 ? 7.575 -12.744 -0.227 1.00 72.88 71 GLN A CA 1
ATOM 545 C C . GLN A 1 71 ? 7.892 -11.729 0.877 1.00 72.88 71 GLN A C 1
ATOM 547 O O . GLN A 1 71 ? 8.499 -12.085 1.886 1.00 72.88 71 GLN A O 1
ATOM 552 N N . LEU A 1 72 ? 7.474 -10.476 0.692 1.00 76.50 72 LEU A N 1
ATOM 553 C CA . LEU A 1 72 ? 7.637 -9.397 1.664 1.00 76.50 72 LEU A CA 1
ATOM 554 C C . LEU A 1 72 ? 6.487 -9.328 2.686 1.00 76.50 72 LEU A C 1
ATOM 556 O O . LEU A 1 72 ? 6.506 -8.465 3.561 1.00 76.50 72 LEU A O 1
ATOM 560 N N . GLY A 1 73 ? 5.482 -10.208 2.592 1.00 78.44 73 GLY A N 1
ATOM 561 C CA . GLY A 1 73 ? 4.322 -10.222 3.488 1.00 78.44 73 GLY A CA 1
ATOM 562 C C . GLY A 1 73 ? 3.374 -9.024 3.328 1.00 78.44 73 GLY A C 1
ATOM 563 O O . GLY A 1 73 ? 2.581 -8.750 4.225 1.00 78.44 73 GLY A O 1
ATOM 564 N N . LEU A 1 74 ? 3.441 -8.306 2.203 1.00 75.62 74 LEU A N 1
ATOM 565 C CA . LEU A 1 74 ? 2.670 -7.084 1.924 1.00 75.62 74 LEU A 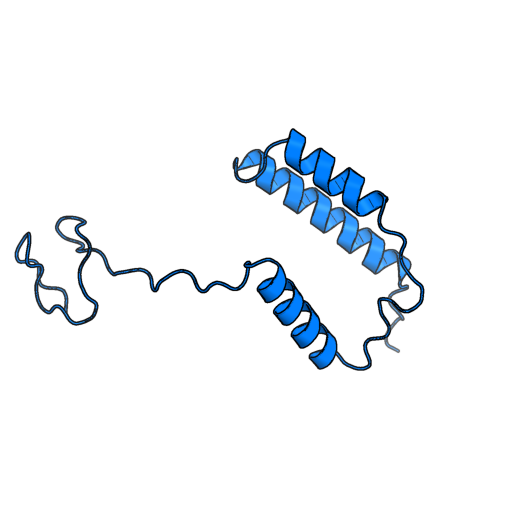CA 1
ATOM 566 C C . LEU A 1 74 ? 1.277 -7.360 1.342 1.00 75.62 74 LEU A C 1
ATOM 568 O O . LEU A 1 74 ? 0.437 -6.466 1.269 1.00 75.62 74 LEU A O 1
ATOM 572 N N . THR A 1 75 ? 1.030 -8.591 0.911 1.00 71.94 75 THR A N 1
ATOM 573 C CA . THR A 1 75 ? -0.229 -9.046 0.298 1.00 71.94 75 THR A CA 1
ATOM 574 C C . THR A 1 75 ? -1.146 -9.754 1.287 1.00 71.94 75 THR A C 1
ATOM 576 O O . THR A 1 75 ? -2.207 -10.248 0.898 1.00 71.94 75 THR A O 1
ATOM 579 N N . ALA A 1 76 ? -0.771 -9.797 2.571 1.00 69.25 76 ALA A N 1
ATOM 580 C CA . ALA A 1 76 ? -1.661 -10.264 3.617 1.00 69.25 76 ALA A CA 1
ATOM 581 C C . ALA A 1 76 ? -2.925 -9.396 3.586 1.00 69.25 76 ALA A C 1
ATOM 583 O O . ALA A 1 76 ? -2.898 -8.217 3.940 1.00 69.25 76 ALA A O 1
ATOM 584 N N . SER A 1 77 ? -4.034 -9.972 3.112 1.00 56.69 77 SER A N 1
ATOM 585 C CA . SER A 1 77 ? -5.322 -9.292 3.078 1.00 56.69 77 SER A CA 1
ATOM 586 C C . SER A 1 77 ? -5.619 -8.778 4.481 1.00 56.69 77 SER A C 1
ATOM 588 O O . SER A 1 77 ? -5.692 -9.582 5.418 1.00 56.69 77 SER A O 1
ATOM 590 N N . ALA A 1 78 ? -5.792 -7.462 4.628 1.00 57.38 78 ALA A N 1
ATOM 591 C CA . ALA A 1 78 ? -6.337 -6.903 5.854 1.00 57.38 78 ALA A CA 1
ATOM 592 C C . ALA A 1 78 ? -7.596 -7.714 6.210 1.00 57.38 78 ALA A C 1
ATOM 594 O O . ALA A 1 78 ? -8.421 -7.951 5.316 1.00 57.38 78 ALA A O 1
ATOM 595 N N . PRO A 1 79 ? -7.737 -8.210 7.455 1.00 60.28 79 PRO A N 1
ATOM 596 C CA . PRO A 1 79 ? -8.929 -8.948 7.831 1.00 60.28 79 PRO A CA 1
ATOM 597 C C . PRO A 1 79 ? -10.151 -8.097 7.473 1.00 60.28 79 PRO A C 1
ATOM 599 O O . PRO A 1 79 ? -10.097 -6.876 7.656 1.00 60.28 79 PRO A O 1
ATOM 602 N N . PRO A 1 80 ? -11.222 -8.703 6.925 1.00 65.06 80 PRO A N 1
ATOM 603 C CA . PRO A 1 80 ? -12.393 -7.956 6.490 1.00 65.06 80 PRO A CA 1
ATOM 604 C C . PRO A 1 80 ? -12.823 -7.026 7.620 1.00 65.06 80 PRO A C 1
ATOM 606 O O . PRO A 1 80 ? -13.029 -7.484 8.748 1.00 65.06 80 PRO A O 1
ATOM 609 N N . ALA A 1 81 ? -12.884 -5.723 7.325 1.00 71.88 81 ALA A N 1
ATOM 610 C CA . ALA A 1 81 ? -13.242 -4.712 8.307 1.00 71.88 81 ALA A CA 1
ATOM 611 C C . ALA A 1 81 ? -14.593 -5.101 8.909 1.00 71.88 81 ALA A C 1
ATOM 613 O O . ALA A 1 81 ? -15.611 -5.144 8.213 1.00 71.88 81 ALA A O 1
ATOM 614 N N . LYS A 1 82 ? -14.589 -5.470 10.191 1.00 81.75 82 LYS A N 1
ATOM 615 C CA . LYS A 1 82 ? -15.821 -5.848 10.873 1.00 81.75 82 LYS A CA 1
ATOM 616 C C . LYS A 1 82 ? -16.704 -4.602 10.953 1.00 81.75 82 LYS A C 1
ATOM 618 O O . LYS A 1 82 ? -16.205 -3.543 11.339 1.00 81.75 82 LYS A O 1
ATOM 623 N N . PRO A 1 83 ? -17.993 -4.695 10.601 1.00 86.81 83 PRO A N 1
ATOM 624 C CA . PRO A 1 83 ? -18.889 -3.564 10.755 1.00 86.81 83 PRO A CA 1
ATOM 625 C C . PRO A 1 83 ? -18.980 -3.158 12.231 1.00 86.81 83 PRO A C 1
ATOM 627 O O . PRO A 1 83 ? -18.882 -3.993 13.129 1.00 86.81 83 PRO A O 1
ATOM 630 N N . VAL A 1 84 ? -19.177 -1.867 12.482 1.00 93.25 84 VAL A N 1
ATOM 631 C CA . VAL A 1 84 ? -19.385 -1.304 13.823 1.00 93.25 84 VAL A CA 1
ATOM 632 C C . VAL A 1 84 ? -20.821 -0.823 13.972 1.00 93.25 84 VAL A C 1
ATOM 634 O O . VAL A 1 84 ? -21.434 -0.325 13.028 1.00 93.25 84 VAL A O 1
ATOM 637 N N . CYS A 1 85 ? -21.384 -0.980 15.167 1.00 94.81 85 CYS A N 1
ATOM 638 C CA . CYS A 1 85 ? -22.732 -0.528 15.464 1.00 94.81 85 CYS A CA 1
ATOM 639 C C . CYS A 1 85 ? -22.795 1.011 15.435 1.00 94.81 85 CYS A C 1
ATOM 641 O O . CYS A 1 85 ? -22.113 1.647 16.238 1.00 94.81 85 CYS A O 1
ATOM 643 N N . PRO A 1 86 ? -23.674 1.634 14.630 1.00 93.00 86 PRO A N 1
ATOM 644 C CA . PRO A 1 86 ? -23.792 3.094 14.584 1.00 93.00 86 PRO A CA 1
ATOM 645 C C . PRO A 1 86 ? -24.409 3.703 15.854 1.00 93.00 86 PRO A C 1
ATOM 647 O O . PRO A 1 86 ? -24.362 4.913 16.034 1.00 93.00 86 PRO A O 1
ATOM 650 N N . GLY A 1 87 ? -25.009 2.885 16.727 1.00 95.31 87 GLY A N 1
ATOM 651 C CA . GLY A 1 87 ? -25.625 3.351 17.972 1.00 95.31 87 GL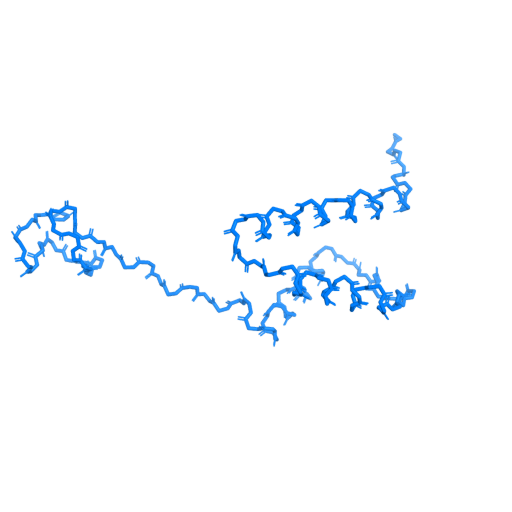Y A CA 1
ATOM 652 C C . GLY A 1 87 ? -24.663 3.411 19.159 1.00 95.31 87 GLY A C 1
ATOM 653 O O . GLY A 1 87 ? -24.789 4.299 19.993 1.00 95.31 87 GLY A O 1
ATOM 654 N N . CYS A 1 88 ? -23.715 2.471 19.260 1.00 95.62 88 CYS A N 1
ATOM 655 C CA . CYS A 1 88 ? -22.800 2.392 20.410 1.00 95.62 88 CYS A CA 1
ATOM 656 C C . CYS A 1 88 ? -21.320 2.169 20.061 1.00 95.62 88 CYS A C 1
ATOM 658 O O . CYS A 1 88 ? -20.491 2.138 20.964 1.00 95.62 88 CYS A O 1
ATOM 660 N N . GLY A 1 89 ? -20.973 1.997 18.783 1.00 92.25 89 GLY A N 1
ATOM 661 C CA . GLY A 1 89 ? -19.590 1.844 18.320 1.00 92.25 89 GLY A CA 1
ATOM 662 C C . GLY A 1 89 ? -18.970 0.456 18.513 1.00 92.25 89 GLY A C 1
ATOM 663 O O . GLY A 1 89 ? -17.821 0.259 18.132 1.00 92.25 89 GLY A O 1
ATOM 664 N N . VAL A 1 90 ? -19.697 -0.519 19.072 1.00 94.12 90 VAL A N 1
ATOM 665 C CA . VAL A 1 90 ? -19.171 -1.886 19.245 1.00 94.12 90 VAL A CA 1
ATOM 666 C C . VAL A 1 90 ? -19.037 -2.612 17.903 1.00 94.12 90 VAL A C 1
ATOM 668 O O . VAL A 1 90 ? -19.880 -2.436 17.022 1.00 94.12 90 VAL A O 1
ATOM 671 N N . GLU A 1 91 ? -18.023 -3.467 17.756 1.00 93.38 91 GLU A N 1
ATOM 672 C CA . GLU A 1 91 ? -17.926 -4.388 16.617 1.00 93.38 91 GLU A CA 1
ATOM 673 C C . GLU A 1 91 ? -19.146 -5.319 16.563 1.00 93.38 91 GLU A C 1
ATOM 675 O O . GLU A 1 91 ? -19.550 -5.915 17.566 1.00 93.38 91 GLU A O 1
ATOM 680 N N . VAL A 1 92 ? -19.718 -5.466 15.371 1.00 93.06 92 VAL A N 1
ATOM 681 C CA . VAL A 1 92 ? -20.856 -6.341 15.082 1.00 93.06 92 VAL A CA 1
ATOM 682 C C . VAL A 1 92 ? -20.500 -7.310 13.955 1.00 93.06 92 VAL A C 1
ATOM 684 O O . VAL A 1 92 ? -19.591 -7.086 13.157 1.00 93.06 92 VAL A O 1
ATOM 687 N N . LYS A 1 93 ? -21.193 -8.448 13.905 1.00 89.31 93 LYS A N 1
ATOM 688 C CA . LYS A 1 93 ? -21.053 -9.425 12.818 1.00 89.31 93 LYS A CA 1
ATOM 689 C C . LYS A 1 93 ? -21.845 -8.951 11.598 1.00 89.31 93 LYS A C 1
ATOM 691 O O . LYS A 1 93 ? -22.912 -8.368 11.761 1.00 89.31 93 LYS A O 1
ATOM 696 N N . LEU A 1 94 ? -21.365 -9.272 10.396 1.00 83.38 94 LEU A N 1
ATOM 697 C CA . LEU A 1 94 ? -22.022 -8.924 9.124 1.00 83.38 94 LEU A CA 1
ATOM 698 C C . LEU A 1 94 ? -23.501 -9.350 9.057 1.00 83.38 94 LEU A C 1
ATOM 700 O O . LEU A 1 94 ? -24.323 -8.594 8.556 1.00 83.38 94 LEU A O 1
ATOM 704 N N . ASP A 1 95 ? -23.852 -10.498 9.643 1.00 86.88 95 ASP A N 1
ATOM 705 C CA . ASP A 1 95 ? -25.216 -11.048 9.584 1.00 86.88 95 ASP A CA 1
ATOM 706 C C . ASP A 1 95 ? -26.081 -10.724 10.823 1.00 86.88 95 ASP A C 1
ATOM 708 O O . ASP A 1 95 ? -27.161 -11.295 11.013 1.00 86.88 95 ASP A O 1
ATOM 712 N N . GLN A 1 96 ? -25.623 -9.841 11.722 1.00 89.38 96 GLN A N 1
ATOM 713 C CA . GLN A 1 96 ? -26.414 -9.455 12.895 1.00 89.38 96 GLN A CA 1
ATOM 714 C C . GLN A 1 96 ? -27.549 -8.504 12.506 1.00 89.38 96 GLN A C 1
ATOM 716 O O . GLN A 1 96 ? -27.318 -7.397 12.040 1.00 89.38 96 GLN A O 1
ATOM 721 N N . LYS A 1 97 ? -28.793 -8.902 12.800 1.00 94.06 97 LYS A N 1
ATOM 722 C CA . LYS A 1 97 ? -29.986 -8.049 12.621 1.00 94.06 97 LYS A CA 1
ATOM 723 C C . LYS A 1 97 ? -30.079 -6.919 13.648 1.00 94.06 97 LYS A C 1
ATOM 725 O O . LYS A 1 97 ? -30.564 -5.832 13.344 1.00 94.06 97 LYS A O 1
ATOM 730 N N . PHE A 1 98 ? -29.596 -7.176 14.862 1.00 95.88 98 PHE A N 1
ATOM 731 C CA . PHE A 1 98 ? -29.623 -6.240 15.982 1.00 95.88 98 PHE A CA 1
ATOM 732 C C . PHE A 1 98 ? -28.295 -6.263 16.733 1.00 95.88 98 PHE A C 1
ATOM 734 O O . PHE A 1 98 ? -27.654 -7.311 16.858 1.00 95.88 98 PHE A O 1
ATOM 741 N N . CYS A 1 99 ? -27.908 -5.111 17.273 1.00 95.69 99 CYS A N 1
ATOM 742 C CA . CYS A 1 99 ? -26.760 -4.987 18.151 1.00 95.69 99 CYS A CA 1
ATOM 743 C C . CYS A 1 99 ? -27.043 -5.675 19.491 1.00 95.69 99 CYS A C 1
ATOM 745 O O . CYS A 1 99 ? -27.957 -5.290 20.217 1.00 95.69 99 CYS A O 1
ATOM 747 N N . THR A 1 100 ? -26.220 -6.656 19.857 1.00 94.25 100 THR A N 1
ATOM 748 C CA . THR A 1 100 ? -26.330 -7.372 21.140 1.00 94.25 100 THR A CA 1
ATOM 749 C C . THR A 1 100 ? -25.918 -6.530 22.348 1.00 94.25 100 THR A C 1
ATOM 751 O O . THR A 1 100 ? -26.142 -6.954 23.475 1.00 94.25 100 THR A O 1
ATOM 754 N N . ASN A 1 101 ? -25.304 -5.363 22.130 1.00 96.25 101 ASN A N 1
ATOM 755 C CA . ASN A 1 101 ? -24.900 -4.450 23.197 1.00 96.25 101 ASN A CA 1
ATOM 756 C C . ASN A 1 101 ? -25.963 -3.378 23.493 1.00 96.25 101 ASN A C 1
ATOM 758 O O . ASN A 1 101 ? -26.292 -3.168 24.654 1.00 96.25 101 ASN A O 1
ATOM 762 N N . CYS A 1 102 ? -26.516 -2.724 22.464 1.00 96.50 102 CYS A N 1
ATOM 763 C CA . CYS A 1 102 ? -27.431 -1.587 22.641 1.00 96.50 102 CYS A CA 1
ATOM 764 C C . CYS A 1 102 ? -28.832 -1.778 22.035 1.00 96.50 102 CYS A C 1
ATOM 766 O O . CYS A 1 102 ? -29.681 -0.906 22.181 1.00 96.50 102 CYS A O 1
ATOM 768 N N . GLY A 1 103 ? -29.091 -2.885 21.331 1.00 94.75 103 GLY A N 1
ATOM 769 C CA . GLY A 1 103 ? -30.392 -3.169 20.713 1.00 94.75 103 GLY A CA 1
ATOM 770 C C . GLY A 1 103 ? -30.672 -2.439 19.392 1.00 94.75 103 GLY A C 1
ATOM 771 O O . GLY A 1 103 ? -31.725 -2.664 18.799 1.00 94.75 103 GLY A O 1
ATOM 772 N N . GLN A 1 104 ? -29.748 -1.606 18.892 1.00 95.62 104 GLN A N 1
ATOM 773 C CA . GLN A 1 104 ? -29.891 -0.922 17.599 1.00 95.62 104 GLN A CA 1
ATOM 774 C C . GLN A 1 104 ? -30.120 -1.931 16.464 1.00 95.62 104 GLN A C 1
ATOM 776 O O . GLN A 1 104 ? -29.371 -2.901 16.330 1.00 95.62 104 GLN A O 1
ATOM 781 N N . LYS A 1 105 ? -31.120 -1.679 15.616 1.00 95.38 105 LYS A N 1
ATOM 782 C CA . LYS A 1 105 ? -31.329 -2.426 14.370 1.00 95.38 105 LYS A CA 1
ATOM 783 C C . LYS A 1 105 ? -30.209 -2.108 13.369 1.00 95.38 105 LYS A C 1
ATOM 785 O O . LYS A 1 105 ? -29.877 -0.940 13.186 1.00 95.38 105 LYS A O 1
ATOM 790 N N . LEU A 1 106 ? -29.636 -3.136 12.746 1.00 90.94 106 LEU A N 1
ATOM 791 C CA . LEU A 1 106 ? -28.501 -3.018 11.818 1.00 90.94 106 LEU A CA 1
ATOM 792 C C . LEU A 1 106 ? -28.907 -3.289 10.362 1.00 90.94 106 LEU A C 1
ATOM 794 O O . LEU A 1 106 ? -28.473 -2.558 9.476 1.00 90.94 106 LEU A O 1
ATOM 798 N N . ILE A 1 107 ? -29.760 -4.298 10.136 1.00 83.75 107 ILE A N 1
ATOM 799 C CA . ILE A 1 107 ? -30.342 -4.667 8.832 1.00 83.75 107 ILE A CA 1
ATOM 800 C C . ILE A 1 107 ? -31.854 -4.886 8.947 1.00 83.75 107 ILE A C 1
ATOM 802 O O . ILE A 1 107 ? -32.322 -5.346 10.016 1.00 83.75 107 ILE A O 1
#

Foldseek 3Di:
DPPPPPPVVVVVVVVVVVVVVLVVCCVVVVDPPVRSVVVVVVVVVDDDDPCPPPDPDPVSVVVVVVVVCVVVVNPPPDPPPFDADPVPRHGDHPPDQADPPPGDGDD